Protein AF-A0AAD5LQ28-F1 (afdb_monomer_lite)

Organism: Pythium insidiosum (NCBI:txid114742)

Sequence (111 aa):
MACTAAKCRCRAFFYVVAEGAWVLRCRCKHRHTDHDAGGAPFRCLRPSCPCDAFDSPWVCNCDHPWSEHRQETVEKTFERRLWGGQDDLGLDDLSNVQRTDLLANPLRLRQ

Radius of gyration: 19.14 Å; chains: 1; bounding box: 36×47×51 Å

Foldseek 3Di:
DADPPPPAPRPDDDDDDDDPPDFFAAPLRHGLVQFPSNDPQGAGVDPPRPGGHGHTPDAPPVRHGPVPWDKDWDFDQDDPPCPDDDDDDPPPPVRTDTDIDTDDDDDPDDD

InterPro domains:
  IPR026755 Protein FAM221A/B [PF14753] (1-82)
  IPR026755 Protein FAM221A/B [PTHR31214] (2-86)

Secondary structure (DSSP, 8-state):
----STT---SSPPPPP--TT---B-TTS-BGGGB-TTSTT--B-STT----S-----B-TTS-BGGGPPB--B---------S-------STTS---B--B-PPPP----

Structure (mmCIF, N/CA/C/O backbone):
data_AF-A0AAD5LQ28-F1
#
_entry.id   AF-A0AAD5LQ28-F1
#
loop_
_atom_site.group_PDB
_atom_site.id
_atom_site.type_symbol
_atom_site.label_atom_id
_atom_site.label_alt_id
_atom_site.label_comp_id
_atom_site.label_asym_id
_atom_site.label_entity_id
_atom_site.label_seq_id
_atom_site.pdbx_PDB_ins_code
_atom_site.Cartn_x
_atom_site.Cartn_y
_atom_site.Cartn_z
_atom_site.occupancy
_atom_site.B_iso_or_equiv
_atom_site.auth_seq_id
_atom_site.auth_comp_id
_atom_site.auth_asym_id
_atom_site.auth_atom_id
_atom_site.pdbx_PDB_model_num
ATOM 1 N N . MET A 1 1 ? 14.693 -2.180 -3.583 1.00 52.62 1 MET A N 1
ATOM 2 C CA . MET A 1 1 ? 15.596 -1.331 -2.772 1.00 52.62 1 MET A CA 1
ATOM 3 C C . MET A 1 1 ? 14.949 -1.019 -1.432 1.00 52.62 1 MET A C 1
ATOM 5 O O . MET A 1 1 ? 13.726 -0.934 -1.376 1.00 52.62 1 MET A O 1
ATOM 9 N N . ALA A 1 2 ? 15.757 -0.876 -0.378 1.00 62.66 2 ALA A N 1
ATOM 10 C CA . ALA A 1 2 ? 15.280 -0.430 0.927 1.00 62.66 2 ALA A CA 1
ATOM 11 C C . ALA A 1 2 ? 14.753 1.009 0.851 1.00 62.66 2 ALA A C 1
ATOM 13 O O . ALA A 1 2 ? 15.112 1.770 -0.048 1.00 62.66 2 ALA A O 1
ATOM 14 N N . CYS A 1 3 ? 13.878 1.362 1.784 1.00 66.31 3 CYS A N 1
ATOM 15 C CA . CYS A 1 3 ? 13.253 2.672 1.790 1.00 66.31 3 CYS A CA 1
ATOM 16 C C . CYS A 1 3 ? 14.251 3.804 2.053 1.00 66.31 3 CYS A C 1
ATOM 18 O O . CYS A 1 3 ? 15.070 3.715 2.963 1.00 66.31 3 CYS A O 1
ATOM 20 N N . THR A 1 4 ? 14.155 4.876 1.260 1.00 72.06 4 THR A N 1
ATOM 21 C CA . THR A 1 4 ? 14.975 6.091 1.402 1.00 72.06 4 THR A CA 1
ATOM 22 C C . THR A 1 4 ? 14.499 6.996 2.541 1.00 72.06 4 THR A C 1
ATOM 24 O O . THR A 1 4 ? 15.232 7.888 2.963 1.00 72.06 4 THR A O 1
ATOM 27 N N . ALA A 1 5 ? 13.295 6.768 3.081 1.00 69.62 5 ALA A N 1
ATOM 28 C CA . ALA A 1 5 ? 12.800 7.500 4.239 1.00 69.62 5 ALA A CA 1
ATOM 29 C C . ALA A 1 5 ? 13.592 7.119 5.495 1.00 69.62 5 ALA A C 1
ATOM 31 O O . ALA A 1 5 ? 13.746 5.941 5.839 1.00 69.62 5 ALA A O 1
ATOM 32 N N . ALA A 1 6 ? 14.060 8.141 6.211 1.00 67.62 6 ALA A N 1
ATOM 33 C CA . ALA A 1 6 ? 14.861 7.972 7.411 1.00 67.62 6 ALA A CA 1
ATOM 34 C C . ALA A 1 6 ? 14.157 7.050 8.423 1.00 67.62 6 ALA A C 1
ATOM 36 O O . ALA A 1 6 ? 13.016 7.290 8.814 1.00 67.62 6 ALA A O 1
ATOM 37 N N . LYS A 1 7 ? 14.870 6.011 8.879 1.00 69.69 7 LYS A N 1
ATOM 38 C CA . LYS A 1 7 ? 14.422 5.037 9.894 1.00 69.69 7 LYS A CA 1
ATOM 39 C C . LYS A 1 7 ? 13.276 4.095 9.465 1.00 69.69 7 LYS A C 1
ATOM 41 O O . LYS A 1 7 ? 12.793 3.343 10.314 1.00 69.69 7 LYS A O 1
ATOM 46 N N . CYS A 1 8 ? 12.866 4.055 8.190 1.00 69.50 8 CYS A N 1
ATOM 47 C CA . CYS A 1 8 ? 11.932 3.018 7.713 1.00 69.50 8 CYS A CA 1
ATOM 48 C C . CYS A 1 8 ? 12.625 1.653 7.767 1.00 69.50 8 CYS A C 1
ATOM 50 O O . CYS A 1 8 ? 13.721 1.479 7.238 1.00 69.50 8 CYS A O 1
ATOM 52 N N . ARG A 1 9 ? 11.967 0.647 8.345 1.00 70.00 9 ARG A N 1
ATOM 53 C CA . ARG A 1 9 ? 12.472 -0.744 8.385 1.00 70.00 9 ARG A CA 1
ATOM 54 C C . ARG A 1 9 ? 12.198 -1.521 7.090 1.00 70.00 9 ARG A C 1
ATOM 56 O O . ARG A 1 9 ? 12.351 -2.739 7.017 1.00 70.00 9 ARG A O 1
ATOM 63 N N . CYS A 1 10 ? 11.751 -0.801 6.076 1.00 69.94 10 CYS A N 1
ATOM 64 C CA . CYS A 1 10 ? 11.142 -1.301 4.864 1.00 69.94 10 CYS A CA 1
ATOM 65 C C . CYS A 1 10 ? 12.251 -1.772 3.916 1.00 69.94 10 CYS A C 1
ATOM 67 O O . CYS A 1 10 ? 13.041 -0.966 3.424 1.00 69.94 10 CYS A O 1
ATOM 69 N N . ARG A 1 11 ? 12.341 -3.089 3.689 1.00 67.44 11 ARG A N 1
ATOM 70 C CA . ARG A 1 11 ? 13.381 -3.700 2.835 1.00 67.44 11 ARG A CA 1
ATOM 71 C C . ARG A 1 11 ? 13.094 -3.548 1.337 1.00 67.44 11 ARG A C 1
ATOM 73 O O . ARG A 1 11 ? 14.007 -3.631 0.520 1.00 67.44 11 ARG A O 1
ATOM 80 N N . ALA A 1 12 ? 11.831 -3.322 0.999 1.00 65.19 12 ALA A N 1
ATOM 81 C CA . ALA A 1 12 ? 11.326 -3.063 -0.339 1.00 65.19 12 ALA A CA 1
ATOM 82 C C . ALA A 1 12 ? 10.082 -2.171 -0.237 1.00 65.19 12 ALA A C 1
ATOM 84 O O . ALA A 1 12 ? 9.399 -2.182 0.790 1.00 65.19 12 ALA A O 1
ATOM 85 N N . PHE A 1 13 ? 9.789 -1.419 -1.296 1.00 64.56 13 PHE A N 1
ATOM 86 C CA . PHE A 1 13 ? 8.497 -0.763 -1.461 1.00 64.56 13 PHE A CA 1
ATOM 87 C C . PHE A 1 13 ? 7.581 -1.632 -2.314 1.00 64.56 13 PHE A C 1
ATOM 89 O O . PHE A 1 13 ? 8.014 -2.207 -3.315 1.00 64.56 13 PHE A O 1
ATOM 96 N N . PHE A 1 14 ? 6.312 -1.687 -1.927 1.00 63.59 14 PHE A N 1
ATOM 97 C CA . PHE A 1 14 ? 5.265 -2.323 -2.709 1.00 63.59 14 PHE A CA 1
ATOM 98 C C . PHE A 1 14 ? 4.506 -1.238 -3.466 1.00 63.59 14 PHE A C 1
ATOM 100 O O . PHE A 1 14 ? 3.905 -0.355 -2.855 1.00 63.59 14 PHE A O 1
ATOM 107 N N . TYR A 1 15 ? 4.571 -1.288 -4.792 1.00 66.19 15 TYR A N 1
ATOM 108 C CA . TYR A 1 15 ? 3.751 -0.449 -5.647 1.00 66.19 15 TYR A CA 1
ATOM 109 C C . TYR A 1 15 ? 2.377 -1.076 -5.708 1.00 66.19 15 TYR A C 1
ATOM 111 O O . TYR A 1 15 ? 2.220 -2.184 -6.210 1.00 66.19 15 TYR A O 1
ATOM 119 N N . VAL A 1 16 ? 1.382 -0.360 -5.204 1.00 66.31 16 VAL A N 1
ATOM 120 C CA . VAL A 1 16 ? -0.003 -0.759 -5.398 1.00 66.31 16 VAL A CA 1
ATOM 121 C C . VAL A 1 16 ? -0.556 0.031 -6.573 1.00 66.31 16 VAL A C 1
ATOM 123 O O . VAL A 1 16 ? -0.321 1.236 -6.675 1.00 66.31 16 VAL A O 1
ATOM 126 N N . VAL A 1 17 ? -1.240 -0.656 -7.487 1.00 61.78 17 VAL A N 1
ATOM 127 C CA . VAL A 1 17 ? -1.844 -0.015 -8.657 1.00 61.78 17 VAL A CA 1
ATOM 128 C C . VAL A 1 17 ? -2.875 0.998 -8.168 1.00 61.78 17 VAL A C 1
ATOM 130 O O . VAL A 1 17 ? -3.800 0.646 -7.440 1.00 61.78 17 VAL A O 1
ATOM 133 N N . ALA A 1 18 ? -2.701 2.257 -8.553 1.00 60.19 18 ALA A N 1
ATOM 134 C CA . ALA A 1 18 ? -3.670 3.313 -8.315 1.00 60.19 18 ALA A CA 1
ATOM 135 C C . ALA A 1 18 ? -4.246 3.749 -9.663 1.00 60.19 18 ALA A C 1
ATOM 137 O O . ALA A 1 18 ? -3.497 4.083 -10.582 1.00 60.19 18 ALA A O 1
ATOM 138 N N . GLU A 1 19 ? -5.571 3.748 -9.782 1.00 57.72 19 GLU A N 1
ATOM 139 C CA . GLU A 1 19 ? -6.260 4.335 -10.927 1.00 57.72 19 GLU A CA 1
ATOM 140 C C . GLU A 1 19 ? -6.696 5.755 -10.553 1.00 57.72 19 GLU A C 1
ATOM 142 O O . GLU A 1 19 ? -7.628 5.965 -9.774 1.00 57.72 19 GLU A O 1
ATOM 147 N N . GLY A 1 20 ? -5.966 6.758 -11.042 1.00 68.25 20 GLY A N 1
ATOM 148 C CA . GLY A 1 20 ? -6.219 8.158 -10.701 1.00 68.25 20 GLY A CA 1
ATOM 149 C C . GLY A 1 20 ? -6.145 8.422 -9.190 1.00 68.25 20 GLY A C 1
ATOM 150 O O . GLY A 1 20 ? -5.130 8.159 -8.550 1.00 68.25 20 GLY A O 1
ATOM 151 N N . ALA A 1 21 ? -7.223 8.964 -8.617 1.00 61.59 21 ALA A N 1
ATOM 152 C CA . ALA A 1 21 ? -7.305 9.333 -7.199 1.00 61.59 21 ALA A CA 1
ATOM 153 C C . ALA A 1 21 ? -7.828 8.208 -6.279 1.00 61.59 21 ALA A C 1
ATOM 155 O O . ALA A 1 21 ? -8.058 8.442 -5.087 1.00 61.59 21 ALA A O 1
ATOM 156 N N . TRP A 1 22 ? -8.059 6.999 -6.804 1.00 68.75 22 TRP A N 1
ATOM 157 C CA . TRP A 1 22 ? -8.614 5.901 -6.015 1.00 68.75 22 TRP A CA 1
ATOM 158 C C . TRP A 1 22 ? -7.561 5.316 -5.072 1.00 68.75 22 TRP A C 1
ATOM 160 O O . TRP A 1 22 ? -6.644 4.605 -5.474 1.00 68.75 22 TRP A O 1
ATOM 170 N N . VAL A 1 23 ? -7.706 5.624 -3.780 1.00 75.38 23 VAL A N 1
ATOM 171 C CA . VAL A 1 23 ? -6.846 5.077 -2.726 1.00 75.38 23 VAL A CA 1
ATOM 172 C C . VAL A 1 23 ? -7.331 3.693 -2.307 1.00 75.38 23 VAL A C 1
ATOM 174 O O . VAL A 1 23 ? -8.497 3.513 -1.945 1.00 75.38 23 VAL A O 1
ATOM 177 N N . LEU A 1 24 ? -6.420 2.720 -2.289 1.00 78.12 24 LEU A N 1
ATOM 178 C CA . LEU A 1 24 ? -6.713 1.407 -1.729 1.00 78.12 24 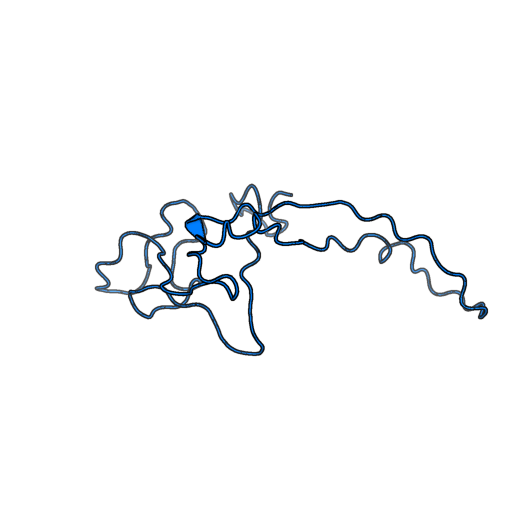LEU A CA 1
ATOM 179 C C . LEU A 1 24 ? -7.049 1.494 -0.246 1.00 78.12 24 LEU A C 1
ATOM 181 O O . LEU A 1 24 ? -6.409 2.202 0.543 1.00 78.12 24 LEU A O 1
ATOM 185 N N . ARG A 1 25 ? -8.064 0.718 0.117 1.00 88.88 25 ARG A N 1
ATOM 186 C CA . ARG A 1 25 ? -8.570 0.596 1.478 1.00 88.88 25 ARG A CA 1
ATOM 187 C C . ARG A 1 25 ? -8.439 -0.838 1.951 1.00 88.88 25 ARG A C 1
ATOM 189 O O . ARG A 1 25 ? -8.505 -1.772 1.153 1.00 88.88 25 ARG A O 1
ATOM 196 N N . CYS A 1 26 ? -8.283 -0.986 3.256 1.00 91.88 26 CYS A N 1
ATOM 197 C CA . CYS A 1 26 ? -8.425 -2.258 3.939 1.00 91.88 26 CYS A CA 1
ATOM 198 C C . CYS A 1 26 ? -9.913 -2.666 3.999 1.00 91.88 26 CYS A C 1
ATOM 200 O O . CYS A 1 26 ? -10.800 -1.816 3.867 1.00 91.88 26 CYS A O 1
ATOM 202 N N . ARG A 1 27 ? -10.223 -3.937 4.279 1.00 92.75 27 ARG A N 1
ATOM 203 C CA . ARG A 1 27 ? -11.583 -4.418 4.591 1.00 92.75 27 ARG A CA 1
ATOM 204 C C . ARG A 1 27 ? -12.204 -3.697 5.787 1.00 92.75 27 ARG A C 1
ATOM 206 O O . ARG A 1 27 ? -13.419 -3.526 5.830 1.00 92.75 27 ARG A O 1
ATOM 213 N N . CYS A 1 28 ? -11.384 -3.177 6.703 1.00 95.19 28 CYS A N 1
ATOM 214 C CA . CYS A 1 28 ? -11.834 -2.288 7.779 1.00 95.19 28 CYS A CA 1
ATOM 215 C C . CYS A 1 28 ? -12.219 -0.869 7.299 1.00 95.19 28 CYS A C 1
ATOM 217 O O . CYS A 1 28 ? -12.560 -0.020 8.116 1.00 95.19 28 CYS A O 1
ATOM 219 N N . LYS A 1 29 ? -12.187 -0.610 5.980 1.00 93.31 29 LYS A N 1
ATOM 220 C CA . LYS A 1 29 ? -12.514 0.646 5.270 1.00 93.31 29 LYS A CA 1
ATOM 221 C C . LYS A 1 29 ? -11.518 1.795 5.451 1.00 93.31 29 LYS A C 1
ATOM 223 O O . LYS A 1 29 ? -11.658 2.827 4.782 1.00 93.31 29 LYS A O 1
ATOM 228 N N . HIS A 1 30 ? -10.512 1.621 6.298 1.00 93.38 30 HIS A N 1
ATOM 229 C CA . HIS A 1 30 ? -9.436 2.585 6.502 1.00 93.38 30 HIS A CA 1
ATOM 230 C C . HIS A 1 30 ? -8.383 2.512 5.391 1.00 93.38 30 HIS A C 1
ATOM 232 O O . HIS A 1 30 ? -8.300 1.527 4.650 1.00 93.38 30 HIS A O 1
ATOM 238 N N . ARG A 1 31 ? -7.617 3.592 5.230 1.00 90.50 31 ARG A N 1
ATOM 239 C CA . ARG A 1 31 ? -6.572 3.694 4.204 1.00 90.50 31 ARG A CA 1
ATOM 240 C C . ARG A 1 31 ? -5.336 2.924 4.659 1.00 90.50 31 ARG A C 1
ATOM 242 O O . ARG A 1 31 ? -5.119 2.749 5.850 1.00 90.50 31 ARG A O 1
ATOM 249 N N . HIS A 1 32 ? -4.476 2.534 3.724 1.00 85.69 32 HIS A N 1
ATOM 250 C CA . HIS A 1 32 ? -3.186 1.916 4.058 1.00 85.69 32 HIS A CA 1
ATOM 251 C C . HIS A 1 32 ? -2.314 2.796 4.980 1.00 85.69 32 HIS A C 1
ATOM 253 O O . HIS A 1 32 ? -1.564 2.271 5.792 1.00 85.69 32 HIS A O 1
ATOM 259 N N . THR A 1 33 ? -2.453 4.125 4.917 1.00 88.75 33 THR A N 1
ATOM 260 C CA . THR A 1 33 ? -1.760 5.075 5.809 1.00 88.75 33 THR A CA 1
ATOM 261 C C . THR A 1 33 ? -2.263 5.052 7.252 1.00 88.75 33 THR A C 1
ATOM 263 O O . THR A 1 33 ? -1.588 5.561 8.138 1.00 88.75 33 THR A O 1
ATOM 266 N N . ASP A 1 34 ? -3.446 4.483 7.495 1.00 93.44 34 ASP A N 1
ATOM 267 C CA . ASP A 1 34 ? -4.004 4.295 8.837 1.00 93.44 34 ASP A CA 1
ATOM 268 C C . ASP A 1 34 ? -3.507 2.990 9.487 1.00 93.44 34 ASP A C 1
ATOM 270 O O . ASP A 1 34 ? -4.025 2.578 10.525 1.00 93.44 34 ASP A O 1
ATOM 274 N N . HIS A 1 35 ? -2.555 2.301 8.857 1.00 92.38 35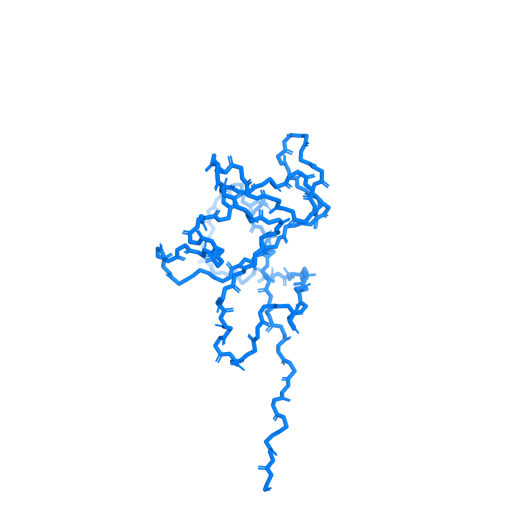 HIS A N 1
ATOM 275 C CA . HIS A 1 35 ? -1.951 1.066 9.336 1.00 92.38 35 HIS A CA 1
ATOM 276 C C . HIS A 1 35 ? -0.462 1.274 9.633 1.00 92.38 35 HIS A C 1
ATOM 278 O O . HIS A 1 35 ? 0.198 2.115 9.022 1.00 92.38 35 HIS A O 1
ATOM 284 N N . ASP A 1 36 ? 0.073 0.499 10.575 1.00 89.69 36 ASP A N 1
ATOM 285 C CA . ASP A 1 36 ? 1.488 0.549 10.939 1.00 89.69 36 ASP A CA 1
ATOM 286 C C . ASP A 1 36 ? 2.370 0.048 9.789 1.00 89.69 36 ASP A C 1
ATOM 288 O O . ASP A 1 36 ? 2.493 -1.152 9.564 1.00 89.69 36 ASP A O 1
ATOM 292 N N . ALA A 1 37 ? 3.020 0.965 9.074 1.00 82.50 37 ALA A N 1
ATOM 293 C CA . ALA A 1 37 ? 3.977 0.639 8.016 1.00 82.50 37 ALA A CA 1
ATOM 294 C C . ALA A 1 37 ? 5.321 0.094 8.550 1.00 82.50 37 ALA A C 1
ATOM 296 O O . ALA A 1 37 ? 6.162 -0.354 7.768 1.00 82.50 37 ALA A O 1
ATOM 297 N N . GLY A 1 38 ? 5.552 0.145 9.867 1.00 77.44 38 GLY A N 1
ATOM 298 C CA . GLY A 1 38 ? 6.801 -0.241 10.521 1.00 77.44 38 GLY A CA 1
ATOM 299 C C . GLY A 1 38 ? 7.042 -1.749 10.601 1.00 77.44 38 GLY A C 1
ATOM 300 O O . GLY A 1 38 ? 8.192 -2.167 10.785 1.00 77.44 38 GLY A O 1
ATOM 301 N N . GLY A 1 39 ? 6.002 -2.570 10.430 1.00 74.31 39 GLY A N 1
ATOM 302 C CA . GLY A 1 39 ? 6.143 -4.022 10.426 1.00 74.31 39 GLY A CA 1
ATOM 303 C C . GLY A 1 39 ? 4.862 -4.789 10.108 1.00 74.31 39 GLY A C 1
ATOM 304 O O . GLY A 1 39 ? 3.760 -4.404 10.496 1.00 74.31 39 GLY A O 1
ATOM 305 N N . ALA A 1 40 ? 5.025 -5.928 9.431 1.00 79.19 40 ALA A N 1
ATOM 306 C CA . ALA A 1 40 ? 3.948 -6.894 9.249 1.00 79.19 40 ALA A CA 1
ATOM 307 C C . ALA A 1 40 ? 3.411 -7.352 10.626 1.00 79.19 40 ALA A C 1
ATOM 309 O O . ALA A 1 40 ? 4.205 -7.544 11.551 1.00 79.19 40 ALA A O 1
ATOM 310 N N . PRO A 1 41 ? 2.087 -7.530 10.786 1.00 88.00 41 PRO A N 1
ATOM 311 C CA . PRO A 1 41 ? 1.079 -7.628 9.724 1.00 88.00 41 PRO A CA 1
ATOM 312 C C . PRO A 1 41 ? 0.434 -6.290 9.302 1.00 88.00 41 PRO A C 1
ATOM 314 O O . PRO A 1 41 ? -0.602 -6.302 8.640 1.00 88.00 41 PRO A O 1
ATOM 317 N N . PHE A 1 42 ? 1.028 -5.143 9.656 1.00 89.88 42 PHE A N 1
ATOM 318 C CA . PHE A 1 42 ? 0.503 -3.806 9.354 1.00 89.88 42 PHE A CA 1
ATOM 319 C C . PHE A 1 42 ? -0.859 -3.566 10.022 1.00 89.88 42 PHE A C 1
ATOM 321 O O . PHE A 1 42 ? -1.892 -3.434 9.367 1.00 89.88 42 PHE A O 1
ATOM 328 N N . ARG A 1 43 ? -0.879 -3.577 11.359 1.00 93.75 43 ARG A N 1
ATOM 329 C CA . ARG A 1 43 ? -2.101 -3.413 12.168 1.00 93.75 43 ARG A CA 1
ATOM 330 C C . ARG A 1 43 ? -2.728 -2.039 11.959 1.00 93.75 43 ARG A C 1
ATOM 332 O O . ARG A 1 43 ? -2.013 -1.058 11.771 1.00 93.75 43 ARG A O 1
ATOM 339 N N . CYS A 1 44 ? -4.055 -1.961 12.020 1.00 96.00 44 CYS A N 1
ATOM 340 C CA . CYS A 1 44 ? -4.743 -0.675 11.940 1.00 96.00 44 CYS A CA 1
ATOM 341 C C . CYS A 1 44 ? -4.487 0.143 13.214 1.00 96.00 44 CYS A C 1
ATOM 343 O O . CYS A 1 44 ? -4.629 -0.365 14.322 1.00 96.00 44 CYS A O 1
ATOM 345 N N . LEU A 1 45 ? -4.143 1.418 13.052 1.00 95.25 45 LEU A N 1
ATOM 346 C CA . LEU A 1 45 ? -3.858 2.361 14.136 1.00 95.25 45 LEU A CA 1
ATOM 347 C C . LEU A 1 45 ? -5.093 3.175 14.551 1.00 95.25 45 LEU A C 1
ATOM 349 O O . LEU A 1 45 ? -5.022 4.011 15.453 1.00 95.25 45 LEU A O 1
ATOM 353 N N . ARG A 1 46 ? -6.236 2.970 13.884 1.00 96.62 46 ARG A N 1
ATOM 354 C CA . ARG A 1 46 ? -7.477 3.677 14.212 1.00 96.62 46 ARG A CA 1
ATOM 355 C C . ARG A 1 46 ? -8.019 3.198 15.563 1.00 96.62 46 ARG A C 1
ATOM 357 O O . ARG A 1 46 ? -8.108 1.986 15.768 1.00 96.62 46 ARG A O 1
ATOM 364 N N . PRO A 1 47 ? -8.430 4.122 16.456 1.00 94.62 47 PRO A N 1
ATOM 365 C CA . PRO A 1 47 ? -9.063 3.758 17.718 1.00 94.62 47 PRO A CA 1
ATOM 366 C C . PRO A 1 47 ? -10.234 2.803 17.490 1.00 94.62 47 PRO A C 1
ATOM 368 O O . PRO A 1 47 ? -10.948 2.951 16.497 1.00 94.62 47 PRO A O 1
ATOM 371 N N . SER A 1 48 ? -10.389 1.831 18.394 1.00 93.31 48 SER A N 1
ATOM 372 C CA . SER A 1 48 ? -11.477 0.837 18.405 1.00 93.31 48 SER A CA 1
ATOM 373 C C . SER A 1 48 ? -11.659 0.010 17.121 1.00 93.31 48 SER A C 1
ATOM 375 O O . SER A 1 48 ? -12.692 -0.634 16.941 1.00 93.31 48 SER A O 1
ATOM 377 N N . CYS A 1 49 ? -10.654 -0.037 16.242 1.00 95.88 49 CYS A N 1
ATOM 378 C CA . CYS A 1 49 ? -10.665 -0.896 15.064 1.00 95.88 49 CYS A CA 1
ATOM 379 C C . CYS A 1 49 ? -10.134 -2.301 15.418 1.00 95.88 49 CYS A C 1
ATOM 381 O O . CYS A 1 49 ? -8.980 -2.410 15.827 1.00 95.88 49 CYS A O 1
ATOM 383 N N . PRO A 1 50 ? -10.901 -3.391 15.214 1.00 94.44 50 PRO A N 1
ATOM 384 C CA . PRO A 1 50 ? -10.458 -4.762 15.509 1.00 94.44 50 PRO A CA 1
ATOM 385 C C . PRO A 1 50 ? -9.546 -5.351 14.413 1.00 94.44 50 PRO A C 1
ATOM 387 O O . PRO A 1 50 ? -9.396 -6.560 14.289 1.00 94.44 50 PRO A O 1
ATOM 390 N N . CYS A 1 51 ? -9.006 -4.510 13.533 1.00 95.50 51 CYS A N 1
ATOM 391 C CA . CYS A 1 51 ? -8.291 -4.938 12.341 1.00 95.50 51 CYS A CA 1
ATOM 392 C C . CYS A 1 51 ? -6.832 -5.286 12.662 1.00 95.50 51 CYS A C 1
ATOM 394 O O . CYS A 1 51 ? -5.991 -4.400 12.842 1.00 95.50 51 CYS A O 1
ATOM 396 N N . ASP A 1 52 ? -6.530 -6.581 12.649 1.00 92.69 52 ASP A N 1
ATOM 397 C CA . ASP A 1 52 ? -5.221 -7.114 13.030 1.00 92.69 52 ASP A CA 1
ATOM 398 C C . ASP A 1 52 ? -4.183 -7.138 11.902 1.00 92.69 52 ASP A C 1
ATOM 400 O O . ASP A 1 52 ? -2.999 -7.331 12.168 1.00 92.69 52 ASP A O 1
ATOM 404 N N . ALA A 1 53 ? -4.601 -6.936 10.653 1.00 92.25 53 ALA A N 1
ATOM 405 C CA . ALA A 1 53 ? -3.716 -6.912 9.495 1.00 92.25 53 ALA A CA 1
ATOM 406 C C . ALA A 1 53 ? -4.267 -5.994 8.403 1.00 92.25 53 ALA A C 1
ATOM 408 O O . ALA A 1 53 ? -5.482 -5.831 8.281 1.00 92.25 53 ALA A O 1
ATOM 409 N N . PHE A 1 54 ? -3.392 -5.403 7.594 1.00 89.81 54 PHE A N 1
ATOM 410 C CA . PHE A 1 54 ? -3.834 -4.744 6.368 1.00 89.81 54 PHE A CA 1
ATOM 411 C C . PHE A 1 54 ? -4.256 -5.800 5.338 1.00 89.81 54 PHE A C 1
ATOM 413 O O . PHE A 1 54 ? -3.444 -6.622 4.923 1.00 89.81 54 PHE A O 1
ATOM 420 N N . ASP A 1 55 ? -5.518 -5.758 4.917 1.00 89.00 55 ASP A N 1
ATOM 421 C CA . ASP A 1 55 ? -6.094 -6.663 3.920 1.00 89.00 55 ASP A CA 1
ATOM 422 C C . ASP A 1 55 ? -7.008 -5.863 2.989 1.00 89.00 55 ASP A C 1
ATOM 424 O O . ASP A 1 55 ? -8.042 -5.352 3.422 1.00 89.00 55 ASP A O 1
ATOM 428 N N . SER A 1 56 ? -6.623 -5.701 1.724 1.00 86.69 56 SER A N 1
ATOM 429 C CA . SER A 1 56 ? -7.422 -4.959 0.749 1.00 86.69 56 SER A CA 1
ATOM 430 C C . SER A 1 56 ? -8.333 -5.900 -0.043 1.00 86.69 56 SER A C 1
ATOM 432 O O . SER A 1 56 ? -7.840 -6.884 -0.587 1.00 86.69 56 SER A O 1
ATOM 434 N N . PRO A 1 57 ? -9.640 -5.595 -0.192 1.00 85.62 57 PRO A N 1
ATOM 435 C CA . PRO A 1 57 ? -10.538 -6.387 -1.032 1.00 85.62 57 PRO A CA 1
ATOM 436 C C . PRO A 1 57 ? -10.335 -6.135 -2.534 1.00 85.62 57 PRO A C 1
ATOM 438 O O . PRO A 1 57 ? -11.092 -6.674 -3.335 1.00 85.62 57 PRO A O 1
ATOM 441 N N . TRP A 1 58 ? -9.388 -5.274 -2.918 1.00 81.25 58 TRP A N 1
ATOM 442 C CA . TRP A 1 58 ? -9.124 -4.966 -4.316 1.00 81.25 58 TRP A CA 1
ATOM 443 C C . TRP A 1 58 ? -8.625 -6.201 -5.069 1.00 81.25 58 TRP A C 1
ATOM 445 O O . TRP A 1 58 ? -7.801 -6.972 -4.572 1.00 81.25 58 TRP A O 1
ATOM 455 N N . VAL A 1 59 ? -9.128 -6.344 -6.289 1.00 82.00 59 VAL A N 1
ATOM 456 C CA . VAL A 1 59 ? -8.777 -7.404 -7.226 1.00 82.00 59 VAL A CA 1
ATOM 457 C C . VAL A 1 59 ? -8.118 -6.737 -8.425 1.00 82.00 59 VAL A C 1
ATOM 459 O O . VAL A 1 59 ? -8.561 -5.679 -8.872 1.00 82.00 59 VAL A O 1
ATOM 462 N N . CYS A 1 60 ? -7.031 -7.333 -8.909 1.00 78.88 60 CYS A N 1
ATOM 463 C CA . CYS A 1 60 ? -6.344 -6.847 -10.096 1.00 78.88 60 CYS A CA 1
ATOM 464 C C . CYS A 1 60 ? -7.242 -6.964 -11.329 1.00 78.88 60 CYS A C 1
ATOM 466 O O . CYS A 1 60 ? -8.130 -7.807 -11.372 1.00 78.88 60 CYS A O 1
ATOM 468 N N . ASN A 1 61 ? -6.960 -6.192 -12.378 1.00 79.25 61 ASN A N 1
ATOM 469 C CA . ASN A 1 61 ? -7.675 -6.291 -13.657 1.00 79.25 61 ASN A CA 1
ATOM 470 C C . ASN A 1 61 ? -7.565 -7.684 -14.318 1.00 79.25 61 ASN A C 1
ATOM 472 O O . ASN A 1 61 ? -8.241 -7.945 -15.305 1.00 79.25 61 ASN A O 1
ATOM 476 N N . CYS A 1 62 ? -6.697 -8.565 -13.806 1.00 84.50 62 CYS A N 1
ATOM 477 C CA . CYS A 1 62 ? -6.608 -9.975 -14.187 1.00 84.50 62 CYS A CA 1
ATOM 478 C C . CYS A 1 62 ? -7.497 -10.915 -13.340 1.00 84.50 62 CYS A C 1
ATOM 480 O O . CYS A 1 62 ? -7.301 -12.125 -13.400 1.00 84.50 62 CYS A O 1
ATOM 482 N N . ASP A 1 63 ? -8.408 -10.369 -12.529 1.00 84.19 63 ASP A N 1
ATOM 483 C CA . ASP A 1 63 ? -9.330 -11.062 -11.613 1.00 84.19 63 ASP A CA 1
ATOM 484 C C . ASP A 1 63 ? -8.691 -11.853 -10.452 1.00 84.19 63 ASP A C 1
ATOM 486 O O . ASP A 1 63 ? -9.390 -12.523 -9.691 1.00 84.19 63 ASP A O 1
ATOM 490 N N . HIS A 1 64 ? -7.379 -11.722 -10.228 1.00 81.94 64 HIS A N 1
ATOM 491 C CA . HIS A 1 64 ? -6.701 -12.320 -9.073 1.00 81.94 64 HIS A CA 1
ATOM 492 C C . HIS A 1 64 ? -6.518 -11.327 -7.910 1.00 81.94 64 HIS A C 1
ATOM 494 O O . HIS A 1 64 ? -6.276 -10.130 -8.136 1.00 81.94 64 HIS A O 1
ATOM 500 N N . PRO A 1 65 ? -6.568 -11.796 -6.648 1.00 79.44 65 PRO A N 1
ATOM 501 C CA . PRO A 1 65 ? -6.220 -10.979 -5.494 1.00 79.44 65 PRO A CA 1
ATOM 502 C C . PRO A 1 65 ? -4.743 -10.565 -5.531 1.00 79.44 65 PRO A C 1
ATOM 504 O O . PRO A 1 65 ? -3.875 -11.243 -6.087 1.00 79.44 65 PRO A O 1
ATOM 507 N N . TRP A 1 66 ? -4.423 -9.446 -4.880 1.00 74.56 66 TRP A N 1
ATOM 508 C CA . TRP A 1 66 ? -3.049 -8.933 -4.838 1.00 74.56 66 TRP A CA 1
ATOM 509 C C . TRP A 1 66 ? -2.042 -9.934 -4.251 1.00 74.56 66 TRP A C 1
ATOM 511 O O . TRP A 1 66 ? -0.909 -10.007 -4.715 1.00 74.56 66 TRP A O 1
ATOM 521 N N . SER A 1 67 ? -2.460 -10.755 -3.284 1.00 73.44 67 SER A N 1
ATOM 522 C CA . SER A 1 67 ? -1.625 -11.793 -2.665 1.00 73.44 67 SER A CA 1
ATOM 523 C C . SER A 1 67 ? -1.091 -12.847 -3.642 1.00 73.44 67 SER A C 1
ATOM 525 O O . SER A 1 67 ? -0.136 -13.542 -3.309 1.00 73.44 67 SER A O 1
ATOM 527 N N . GLU A 1 68 ? -1.690 -12.979 -4.829 1.00 82.81 68 GLU A N 1
ATOM 528 C CA . GLU A 1 68 ? -1.249 -13.906 -5.881 1.00 82.81 68 GLU A CA 1
ATOM 529 C C . GLU A 1 68 ? -0.226 -13.284 -6.846 1.00 82.81 68 GLU A C 1
ATOM 531 O O . GLU A 1 68 ? 0.325 -13.974 -7.703 1.00 82.81 68 GLU A O 1
ATOM 536 N N . HIS A 1 69 ? 0.077 -11.992 -6.697 1.00 77.88 69 HIS A N 1
ATOM 537 C CA . HIS A 1 69 ? 1.034 -11.288 -7.541 1.00 77.88 69 HIS A CA 1
ATOM 538 C C . HIS A 1 69 ? 2.418 -11.236 -6.893 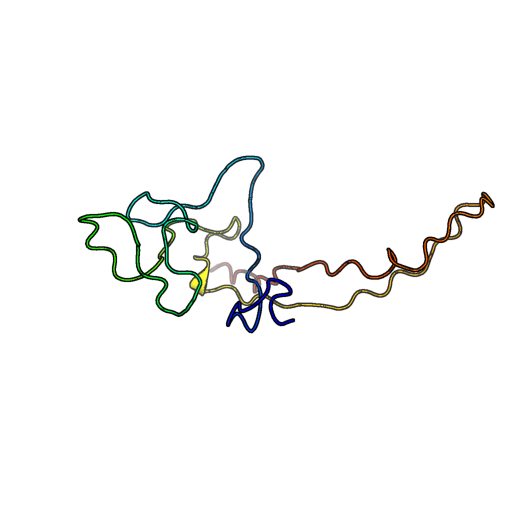1.00 77.88 69 HIS A C 1
ATOM 540 O O . HIS A 1 69 ? 2.573 -10.951 -5.704 1.00 77.88 69 HIS A O 1
ATOM 546 N N . ARG A 1 70 ? 3.458 -11.445 -7.706 1.00 78.25 70 ARG A N 1
ATOM 547 C CA . ARG A 1 70 ? 4.842 -11.150 -7.328 1.00 78.25 70 ARG A CA 1
ATOM 548 C C . ARG A 1 70 ? 5.259 -9.845 -7.987 1.00 78.25 70 ARG A C 1
ATOM 550 O O . ARG A 1 70 ? 5.245 -9.732 -9.207 1.00 78.25 70 ARG A O 1
ATOM 557 N N . GLN A 1 71 ? 5.664 -8.878 -7.174 1.00 75.88 71 GLN A N 1
ATOM 558 C CA . GLN A 1 71 ? 6.286 -7.664 -7.678 1.00 75.88 71 GLN A CA 1
ATOM 559 C C . GLN A 1 71 ? 7.756 -7.938 -8.003 1.00 75.88 71 GLN A C 1
ATOM 561 O O . GLN A 1 71 ? 8.501 -8.399 -7.136 1.00 75.88 71 GLN A O 1
ATOM 566 N N . GLU A 1 72 ? 8.175 -7.620 -9.224 1.00 74.00 72 GLU A N 1
ATOM 567 C CA . GLU A 1 72 ? 9.570 -7.690 -9.650 1.00 74.00 72 GLU A CA 1
ATOM 568 C C . GLU A 1 72 ? 10.080 -6.294 -10.011 1.00 74.00 72 GLU A C 1
ATOM 570 O O . GLU A 1 72 ? 9.366 -5.471 -10.584 1.00 74.00 72 GLU A O 1
ATOM 575 N N . THR A 1 73 ? 11.322 -6.010 -9.634 1.00 71.44 73 THR A N 1
ATOM 576 C CA . THR A 1 73 ? 11.995 -4.762 -9.979 1.00 71.44 73 THR A CA 1
ATOM 577 C C . THR A 1 73 ? 13.028 -5.070 -11.044 1.00 71.44 73 THR A C 1
ATOM 579 O O . THR A 1 73 ? 14.005 -5.760 -10.766 1.00 71.44 73 THR A O 1
ATOM 582 N N . VAL A 1 74 ? 12.806 -4.551 -12.248 1.00 73.56 74 VAL A N 1
ATOM 583 C CA . VAL A 1 74 ? 13.733 -4.690 -13.371 1.00 73.56 74 VAL A CA 1
ATOM 584 C C . VAL A 1 74 ? 14.450 -3.367 -13.603 1.00 73.56 74 VAL A C 1
ATOM 586 O O . VAL A 1 74 ? 13.828 -2.308 -13.713 1.00 73.56 74 VAL A O 1
ATOM 589 N N . GLU A 1 75 ? 15.775 -3.419 -13.661 1.00 73.38 75 GLU A N 1
ATOM 590 C CA . GLU A 1 75 ? 16.573 -2.284 -14.103 1.00 73.38 75 GLU A CA 1
ATOM 591 C C . GLU A 1 75 ? 16.488 -2.218 -15.628 1.00 73.38 75 GLU A C 1
ATOM 593 O O . GLU A 1 75 ? 16.953 -3.114 -16.331 1.00 73.38 75 GLU A O 1
ATOM 598 N N . LYS A 1 76 ? 15.823 -1.183 -16.145 1.00 68.12 76 LYS A N 1
ATOM 599 C CA . LYS A 1 76 ? 15.741 -0.941 -17.584 1.00 68.12 76 LYS A CA 1
ATOM 600 C C . LYS A 1 76 ? 16.777 0.103 -17.956 1.00 68.12 76 LYS A C 1
ATOM 602 O O . LYS A 1 76 ? 16.682 1.250 -17.531 1.00 68.12 76 LYS A O 1
ATOM 607 N N . THR A 1 77 ? 17.741 -0.298 -18.771 1.00 74.75 77 THR A N 1
ATOM 608 C CA . THR A 1 77 ? 18.676 0.621 -19.414 1.00 74.75 77 THR A CA 1
ATOM 609 C C . THR A 1 77 ? 17.994 1.182 -20.654 1.00 74.75 77 THR A C 1
ATOM 611 O O . THR A 1 77 ? 17.670 0.445 -21.584 1.00 74.75 77 THR A O 1
ATOM 614 N N . PHE A 1 78 ? 17.722 2.483 -20.660 1.00 68.12 78 PHE A N 1
ATOM 615 C CA . PHE A 1 78 ? 17.191 3.153 -21.840 1.00 68.12 78 PHE A CA 1
ATOM 616 C C . PHE A 1 78 ? 18.355 3.732 -22.635 1.00 68.12 78 PHE A C 1
ATOM 618 O O . PHE A 1 78 ? 19.056 4.627 -22.165 1.00 68.12 78 PHE A O 1
ATOM 625 N N . GLU A 1 79 ? 18.557 3.238 -23.854 1.00 66.12 79 GLU A N 1
ATOM 626 C CA . GLU A 1 79 ? 19.443 3.909 -24.795 1.00 66.12 79 GLU A CA 1
ATOM 627 C C . GLU A 1 79 ? 18.836 5.271 -25.130 1.00 66.12 79 GLU A C 1
ATOM 629 O O . GLU A 1 79 ? 17.689 5.376 -25.582 1.00 66.12 79 GLU A O 1
ATOM 634 N N . ARG A 1 80 ? 19.600 6.337 -24.881 1.00 54.03 80 ARG A N 1
ATOM 635 C CA . ARG A 1 80 ? 19.201 7.693 -25.241 1.00 54.03 80 ARG A CA 1
ATOM 636 C C . ARG A 1 80 ? 19.068 7.739 -26.761 1.00 54.03 80 ARG A C 1
ATOM 638 O O . ARG A 1 80 ? 20.067 7.864 -27.466 1.00 54.03 80 ARG A O 1
ATOM 645 N N . ARG A 1 81 ? 17.840 7.671 -27.288 1.00 56.81 81 ARG A N 1
ATOM 646 C CA . ARG A 1 81 ? 17.594 8.160 -28.647 1.00 56.81 81 ARG A CA 1
ATOM 647 C C . ARG A 1 81 ? 17.954 9.635 -28.617 1.00 56.81 81 ARG A C 1
ATOM 649 O O . ARG A 1 81 ? 17.270 10.426 -27.973 1.00 56.81 81 ARG A O 1
ATOM 656 N N . LEU A 1 82 ? 19.067 9.972 -29.258 1.00 53.06 82 LEU A N 1
ATOM 657 C CA . LEU A 1 82 ? 19.442 11.344 -29.553 1.00 53.06 82 LEU A CA 1
ATOM 658 C C . LEU A 1 82 ? 18.339 11.915 -30.450 1.00 53.06 82 LEU A C 1
ATOM 660 O O . LEU A 1 82 ? 18.378 11.775 -31.670 1.00 53.06 82 LEU A O 1
ATOM 664 N N . TRP A 1 83 ? 17.306 12.496 -29.845 1.00 46.97 83 TRP A N 1
ATOM 665 C CA . TRP A 1 83 ? 16.429 13.402 -30.564 1.00 46.97 83 TRP A CA 1
ATOM 666 C C . TRP A 1 83 ? 17.253 14.665 -30.780 1.00 46.97 83 TRP A C 1
ATOM 668 O O . TRP A 1 83 ? 17.564 15.364 -29.820 1.00 46.97 83 TRP A O 1
ATOM 678 N N . GLY A 1 84 ? 17.724 14.859 -32.014 1.00 48.38 84 GLY A N 1
ATOM 679 C CA . GLY A 1 84 ? 18.662 15.917 -32.379 1.00 48.38 84 GLY A CA 1
ATOM 680 C C . GLY A 1 84 ? 18.235 17.275 -31.825 1.00 48.38 84 GLY A C 1
ATOM 681 O O . GLY A 1 84 ? 17.193 17.805 -32.200 1.00 48.38 84 GLY A O 1
ATOM 682 N N . GLY A 1 85 ? 19.046 17.808 -30.919 1.00 43.12 85 GLY A N 1
ATOM 683 C CA . GLY A 1 85 ? 18.827 19.083 -30.251 1.00 43.12 85 GLY A CA 1
ATOM 684 C C . GLY A 1 85 ? 19.767 19.184 -29.060 1.00 43.12 85 GLY A C 1
ATOM 685 O O . GLY A 1 85 ? 19.464 18.678 -27.985 1.00 43.12 85 GLY A O 1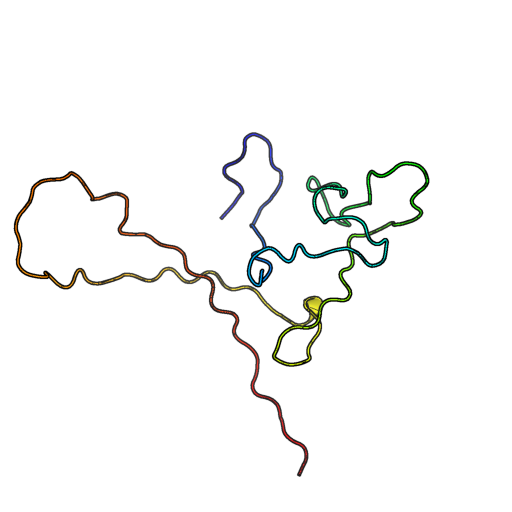
ATOM 686 N N . GLN A 1 86 ? 20.951 19.746 -29.296 1.00 48.78 86 GLN A N 1
ATOM 687 C CA . GLN A 1 86 ? 21.909 20.097 -28.254 1.00 48.78 86 GLN A CA 1
ATOM 688 C C . GLN A 1 86 ? 21.281 21.161 -27.355 1.00 48.78 86 GLN A C 1
ATOM 690 O O . GLN A 1 86 ? 21.050 22.254 -27.845 1.00 48.78 86 GLN A O 1
ATOM 695 N N . ASP A 1 87 ? 21.060 20.868 -26.075 1.00 43.19 87 ASP A N 1
ATOM 696 C CA . ASP A 1 87 ? 21.086 21.899 -25.037 1.00 43.19 87 ASP A CA 1
ATOM 697 C C . ASP A 1 87 ? 21.502 21.292 -23.687 1.00 43.19 87 ASP A C 1
ATOM 699 O O . ASP A 1 87 ? 21.014 20.253 -23.235 1.00 43.19 87 ASP A O 1
ATOM 703 N N . ASP A 1 88 ? 22.499 21.957 -23.119 1.00 49.19 88 ASP A N 1
ATOM 704 C CA . ASP A 1 88 ? 23.364 21.654 -21.980 1.00 49.19 88 ASP A CA 1
ATOM 705 C C . ASP A 1 88 ? 22.653 21.855 -20.631 1.00 49.19 88 ASP A C 1
ATOM 707 O O . ASP A 1 88 ? 22.923 22.780 -19.873 1.00 49.19 88 ASP A O 1
ATOM 711 N N . LEU A 1 89 ? 21.705 20.985 -20.296 1.00 48.19 89 LEU A N 1
ATOM 712 C CA . LEU A 1 89 ? 21.247 20.880 -18.911 1.00 48.19 89 LEU A CA 1
ATOM 713 C C . LEU A 1 89 ? 21.753 19.556 -18.359 1.00 48.19 89 LEU A C 1
ATOM 715 O O . LEU A 1 89 ? 21.380 18.507 -18.876 1.00 48.19 89 LEU A O 1
ATOM 719 N N . GLY A 1 90 ? 22.622 19.622 -17.344 1.00 50.22 90 GLY A N 1
ATOM 720 C CA . GLY A 1 90 ? 23.158 18.478 -16.601 1.00 50.22 90 GLY A CA 1
ATOM 721 C C . GLY A 1 90 ? 22.042 17.543 -16.136 1.00 50.22 90 GLY A C 1
ATOM 722 O O . GLY A 1 90 ? 21.417 17.750 -15.098 1.00 50.22 90 GLY A O 1
ATOM 723 N N . LEU A 1 91 ? 21.764 16.543 -16.971 1.00 49.50 91 LEU A N 1
ATOM 724 C CA . LEU A 1 91 ? 20.634 15.619 -16.902 1.00 49.50 91 LEU A CA 1
ATOM 725 C C . LEU A 1 91 ? 21.168 14.184 -16.932 1.00 49.50 91 LEU A C 1
ATOM 727 O O . LEU A 1 91 ? 20.717 13.325 -17.696 1.00 49.50 91 LEU A O 1
ATOM 731 N N . ASP A 1 92 ? 22.210 13.952 -16.148 1.00 50.44 92 ASP A N 1
ATOM 732 C CA . ASP A 1 92 ? 22.847 12.651 -15.961 1.00 50.44 92 ASP A CA 1
ATOM 73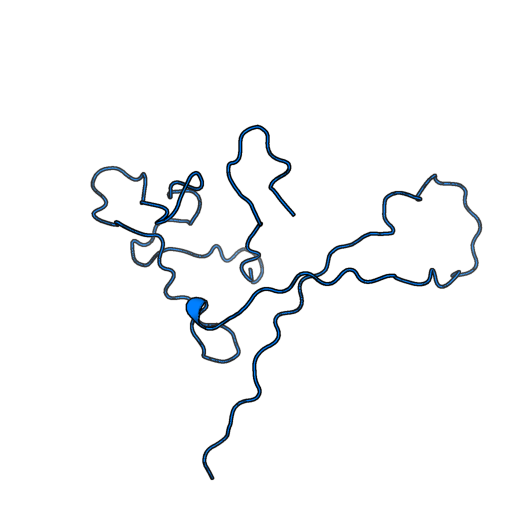3 C C . ASP A 1 92 ? 22.007 11.786 -14.998 1.00 50.44 92 ASP A C 1
ATOM 735 O O . ASP A 1 92 ? 21.944 10.564 -15.139 1.00 50.44 92 ASP A O 1
ATOM 739 N N . ASP A 1 93 ? 21.260 12.432 -14.096 1.00 50.06 93 ASP A N 1
ATOM 740 C CA . ASP A 1 93 ? 20.569 11.800 -12.963 1.00 50.06 93 ASP A CA 1
ATOM 741 C C . ASP A 1 93 ? 19.159 11.248 -13.279 1.00 50.06 93 ASP A C 1
ATOM 743 O O . ASP A 1 93 ? 18.562 10.541 -12.473 1.00 50.06 93 ASP A O 1
ATOM 747 N N . LEU A 1 94 ? 18.598 11.510 -14.470 1.00 51.72 94 LEU A N 1
ATOM 748 C CA . LEU A 1 94 ? 17.243 11.039 -14.836 1.00 51.72 94 LEU A CA 1
ATOM 749 C C . LEU A 1 94 ? 17.216 9.748 -15.671 1.00 51.72 94 LEU A C 1
ATOM 751 O O . LEU A 1 94 ? 16.145 9.293 -16.074 1.00 51.72 94 LEU A O 1
ATOM 755 N N . SER A 1 95 ? 18.377 9.155 -15.960 1.00 49.16 95 SER A N 1
ATOM 756 C CA . SER A 1 95 ? 18.487 7.976 -16.836 1.00 49.16 95 SER A CA 1
ATOM 757 C C . SER A 1 95 ? 17.981 6.673 -16.197 1.00 49.16 95 SER A C 1
ATOM 759 O O . SER A 1 95 ? 17.643 5.727 -16.911 1.00 49.16 95 SER A O 1
ATOM 761 N N . ASN A 1 96 ? 17.830 6.648 -14.871 1.00 44.06 96 ASN A N 1
ATOM 762 C CA . ASN A 1 96 ? 17.484 5.450 -14.110 1.00 44.06 96 ASN A CA 1
ATOM 763 C C . ASN A 1 96 ? 16.047 5.520 -13.574 1.00 44.06 96 ASN A C 1
ATOM 765 O O . ASN A 1 96 ? 15.814 5.736 -12.385 1.00 44.06 96 ASN A O 1
ATOM 769 N N . VAL A 1 97 ? 15.055 5.305 -14.442 1.00 49.12 97 VAL A N 1
ATOM 770 C CA . VAL A 1 97 ? 13.661 5.134 -14.002 1.00 49.12 97 VAL A CA 1
ATOM 771 C C . VAL A 1 97 ? 13.385 3.654 -13.754 1.00 49.12 97 VAL A C 1
ATOM 773 O O . VAL A 1 97 ? 13.257 2.854 -14.680 1.00 49.12 97 VAL A O 1
ATOM 776 N N . GLN A 1 98 ? 13.254 3.288 -12.481 1.00 45.53 98 GLN A N 1
ATOM 777 C CA . GLN A 1 98 ? 12.798 1.961 -12.069 1.00 45.53 98 GLN A CA 1
ATOM 778 C C . GLN A 1 98 ? 11.294 1.850 -12.367 1.00 45.53 98 GLN A C 1
ATOM 780 O O . GLN A 1 98 ? 10.474 2.481 -11.698 1.00 45.53 98 GLN A O 1
ATOM 785 N N . ARG A 1 99 ? 10.918 1.074 -13.391 1.00 45.19 99 ARG A N 1
ATOM 786 C CA . ARG A 1 99 ? 9.513 0.796 -13.728 1.00 45.19 99 ARG A CA 1
ATOM 787 C C . ARG A 1 99 ? 9.184 -0.649 -13.366 1.00 45.19 99 ARG A C 1
ATOM 789 O O . ARG A 1 99 ? 9.825 -1.573 -13.852 1.00 45.19 99 ARG A O 1
ATOM 796 N N . THR A 1 100 ? 8.184 -0.822 -12.512 1.00 45.22 100 THR A N 1
ATOM 797 C CA . THR A 1 100 ? 7.698 -2.126 -12.052 1.00 45.22 100 THR A CA 1
ATOM 798 C C . THR A 1 100 ? 6.698 -2.680 -13.065 1.00 45.22 100 THR A C 1
ATOM 800 O O . THR A 1 100 ? 5.631 -2.092 -13.244 1.00 45.22 100 THR A O 1
ATOM 803 N N . ASP A 1 101 ? 7.024 -3.796 -13.716 1.00 45.72 101 ASP A N 1
ATOM 804 C CA . ASP A 1 101 ? 6.076 -4.531 -14.556 1.00 45.72 101 ASP A CA 1
ATOM 805 C C . ASP A 1 101 ? 5.416 -5.635 -13.709 1.00 45.72 101 ASP A C 1
ATOM 807 O O . ASP A 1 101 ? 6.095 -6.394 -13.016 1.00 45.72 101 ASP A O 1
ATOM 811 N N . LEU A 1 102 ? 4.083 -5.721 -13.730 1.00 47.12 102 LEU A N 1
ATOM 812 C CA . LEU A 1 102 ? 3.348 -6.812 -13.087 1.00 47.12 102 LEU A CA 1
ATOM 813 C C . LEU A 1 102 ? 3.274 -7.987 -14.062 1.00 47.12 102 LEU A C 1
ATOM 815 O O . LEU A 1 102 ? 2.508 -7.956 -15.024 1.00 47.12 102 LEU A O 1
ATOM 819 N N . LEU A 1 103 ? 4.076 -9.024 -13.827 1.00 46.50 103 LEU A N 1
ATOM 820 C CA . LEU A 1 103 ? 4.003 -10.259 -14.602 1.00 46.50 103 LEU A CA 1
ATOM 821 C C . LEU A 1 103 ? 2.863 -11.127 -14.052 1.00 46.50 103 LEU A C 1
ATOM 823 O O . LEU A 1 103 ? 3.003 -11.772 -13.013 1.00 46.50 103 LEU A O 1
ATOM 827 N N . ALA A 1 104 ? 1.718 -11.128 -14.735 1.00 45.34 104 ALA A N 1
ATOM 828 C CA . ALA A 1 104 ? 0.649 -12.090 -14.483 1.00 45.34 104 ALA A CA 1
ATOM 829 C C . ALA A 1 104 ? 0.919 -13.377 -15.274 1.00 45.34 104 ALA A C 1
ATOM 831 O O . ALA A 1 104 ? 1.234 -13.331 -16.465 1.00 45.34 104 ALA A O 1
ATOM 832 N N . ASN A 1 105 ? 0.788 -14.535 -14.626 1.00 49.47 105 ASN A N 1
ATOM 833 C CA . ASN A 1 105 ? 0.866 -15.817 -15.321 1.00 49.47 105 ASN A CA 1
ATOM 834 C C . ASN A 1 105 ? -0.364 -15.945 -16.248 1.00 49.47 105 ASN A C 1
ATOM 836 O O . ASN A 1 105 ? -1.472 -15.630 -15.805 1.00 49.47 105 ASN A O 1
ATOM 840 N N . PRO A 1 106 ? -0.214 -16.370 -17.516 1.00 48.59 106 PRO A N 1
ATOM 841 C CA . PRO A 1 106 ? -1.336 -16.430 -18.444 1.00 48.59 106 PRO A CA 1
ATOM 842 C C . PRO A 1 106 ? -2.430 -17.378 -17.937 1.00 48.59 106 PRO A C 1
ATOM 844 O O . PRO A 1 106 ? -2.155 -18.495 -17.488 1.00 48.59 106 PRO A O 1
ATOM 847 N N . LEU A 1 107 ? -3.680 -16.917 -18.024 1.00 46.59 107 LEU A N 1
ATOM 848 C CA . LEU A 1 107 ? -4.869 -17.672 -17.641 1.00 46.59 107 LEU A CA 1
ATOM 849 C C . LEU A 1 107 ? -4.935 -18.975 -18.446 1.00 46.59 107 LEU A C 1
ATOM 851 O O . LEU A 1 107 ? -5.035 -18.958 -19.675 1.00 46.59 107 LEU A O 1
ATOM 855 N N . ARG A 1 108 ? -4.925 -20.125 -17.760 1.00 57.22 108 ARG A N 1
ATOM 856 C CA . ARG A 1 108 ? -5.350 -21.386 -18.376 1.00 57.22 108 ARG A CA 1
ATOM 857 C C . ARG A 1 108 ? -6.868 -21.359 -18.509 1.00 57.22 108 ARG A C 1
ATOM 859 O O . ARG A 1 108 ? -7.581 -21.778 -17.602 1.00 57.22 108 ARG A O 1
ATOM 866 N N . LEU A 1 109 ? -7.344 -20.845 -19.640 1.00 44.72 109 LEU A N 1
ATOM 867 C CA . LEU A 1 109 ? -8.741 -20.957 -20.045 1.00 44.72 109 LEU A CA 1
ATOM 868 C C . LEU A 1 109 ? -9.106 -22.448 -20.091 1.00 44.72 109 LEU A C 1
ATOM 870 O O . LEU A 1 109 ? -8.477 -23.225 -20.812 1.00 44.72 109 LEU A O 1
ATOM 874 N N . ARG A 1 110 ? -10.080 -22.860 -19.274 1.00 47.28 110 ARG A N 1
ATOM 875 C CA . ARG A 1 110 ? -10.684 -24.190 -19.388 1.00 47.28 110 ARG A CA 1
ATOM 876 C C . ARG A 1 110 ? -11.496 -24.217 -20.685 1.00 47.28 110 ARG A C 1
ATOM 878 O O . ARG A 1 110 ? -12.354 -23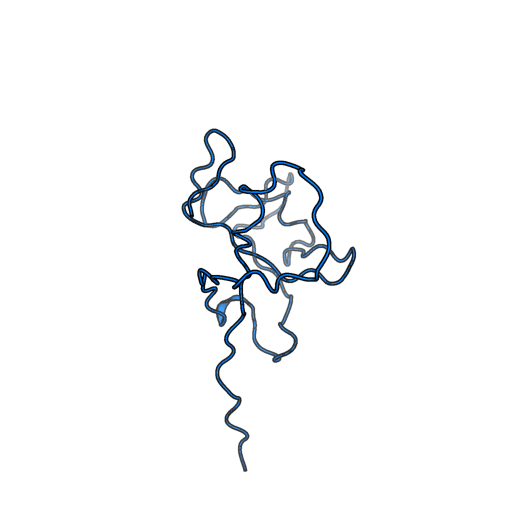.356 -20.863 1.00 47.28 110 ARG A O 1
ATOM 885 N N . GLN A 1 111 ? -11.150 -25.150 -21.572 1.00 50.06 111 GLN A N 1
ATOM 886 C CA . GLN A 1 111 ? -11.934 -25.505 -22.758 1.00 50.06 111 GLN A CA 1
ATOM 887 C C . GLN A 1 111 ? -13.239 -26.186 -22.352 1.00 50.06 111 GLN A C 1
ATOM 889 O O . GLN A 1 111 ? -13.223 -26.884 -21.309 1.00 50.06 111 GLN A O 1
#

pLDDT: mean 70.34, std 17.04, range [43.12, 96.62]